Protein AF-A0A173RB11-F1 (afdb_monomer_lite)

Structure (mmCIF, N/CA/C/O backbone):
data_AF-A0A173RB11-F1
#
_entry.id   AF-A0A173RB11-F1
#
loop_
_atom_site.group_PDB
_atom_site.id
_atom_site.type_symbol
_atom_site.label_atom_id
_atom_site.label_alt_id
_atom_site.label_comp_id
_atom_site.label_asym_id
_atom_site.label_entity_id
_atom_site.label_seq_id
_atom_site.pdbx_PDB_ins_code
_atom_site.Cartn_x
_atom_site.Cartn_y
_atom_site.Cartn_z
_atom_site.occupancy
_atom_site.B_iso_or_equiv
_atom_site.auth_seq_id
_atom_site.auth_comp_id
_atom_site.auth_asym_id
_atom_site.auth_atom_id
_atom_site.pdbx_PDB_model_num
ATOM 1 N N . MET A 1 1 ? 5.160 8.959 -15.255 1.00 87.69 1 MET A N 1
ATOM 2 C CA . MET A 1 1 ? 5.931 7.897 -14.573 1.00 87.69 1 MET A CA 1
ATOM 3 C C . MET A 1 1 ? 6.560 8.357 -13.266 1.00 87.69 1 MET A C 1
ATOM 5 O O . MET A 1 1 ? 6.172 7.848 -12.226 1.00 87.69 1 MET A O 1
ATOM 9 N N . LYS A 1 2 ? 7.536 9.285 -13.282 1.00 89.12 2 LYS A N 1
ATOM 10 C CA . LYS A 1 2 ? 8.230 9.709 -12.049 1.00 89.12 2 LYS A CA 1
ATOM 11 C C . LYS A 1 2 ? 7.246 10.186 -10.974 1.00 89.12 2 LYS A C 1
ATOM 13 O O . LYS A 1 2 ? 7.280 9.682 -9.861 1.00 89.12 2 LYS A O 1
ATOM 18 N N . THR A 1 3 ? 6.339 11.089 -11.345 1.00 92.00 3 THR A N 1
ATOM 19 C CA . THR A 1 3 ? 5.311 11.633 -10.448 1.00 92.00 3 THR A CA 1
ATOM 20 C C . THR A 1 3 ? 4.448 10.540 -9.825 1.00 92.00 3 THR A C 1
ATOM 22 O O . THR A 1 3 ? 4.333 10.487 -8.610 1.00 92.00 3 THR A O 1
ATOM 25 N N . SER A 1 4 ? 3.910 9.625 -10.631 1.00 94.12 4 SER A N 1
ATOM 26 C CA . SER A 1 4 ? 3.035 8.543 -10.162 1.00 94.12 4 SER A CA 1
ATOM 27 C C . SER A 1 4 ? 3.777 7.572 -9.236 1.00 94.12 4 SER A C 1
ATOM 29 O O . SER A 1 4 ? 3.239 7.134 -8.224 1.00 94.12 4 SER A O 1
ATOM 31 N N . ALA A 1 5 ? 5.058 7.306 -9.510 1.00 95.75 5 ALA A N 1
ATOM 32 C CA . ALA A 1 5 ? 5.912 6.529 -8.618 1.00 95.75 5 ALA A CA 1
ATOM 33 C C . ALA A 1 5 ? 6.222 7.260 -7.296 1.00 95.75 5 ALA A C 1
ATOM 35 O O . ALA A 1 5 ? 6.229 6.634 -6.238 1.00 95.75 5 ALA A O 1
ATOM 36 N N . ASP A 1 6 ? 6.437 8.576 -7.325 1.00 96.88 6 ASP A N 1
ATOM 37 C CA . ASP A 1 6 ? 6.616 9.376 -6.108 1.00 96.88 6 ASP A CA 1
ATOM 38 C C . ASP A 1 6 ? 5.324 9.425 -5.268 1.00 96.88 6 ASP A C 1
ATOM 40 O O . ASP A 1 6 ? 5.390 9.317 -4.040 1.00 96.88 6 ASP A O 1
ATOM 44 N N . SER A 1 7 ? 4.153 9.518 -5.911 1.00 98.38 7 SER A N 1
ATOM 45 C CA . SER A 1 7 ? 2.847 9.440 -5.241 1.00 98.38 7 SER A CA 1
ATOM 46 C C . SER A 1 7 ? 2.644 8.086 -4.570 1.00 98.38 7 SER A C 1
ATOM 48 O O . SER A 1 7 ? 2.398 8.044 -3.366 1.00 98.38 7 SER A O 1
ATOM 50 N N . LEU A 1 8 ? 2.885 6.985 -5.292 1.00 98.44 8 LEU A N 1
ATOM 51 C CA . LEU A 1 8 ? 2.797 5.635 -4.730 1.00 98.44 8 LEU A CA 1
ATOM 52 C C . LEU A 1 8 ? 3.726 5.447 -3.532 1.00 98.44 8 LEU A C 1
ATOM 54 O O . LEU A 1 8 ? 3.344 4.842 -2.532 1.00 98.44 8 LEU A O 1
ATOM 58 N N . LYS A 1 9 ? 4.955 5.967 -3.605 1.00 98.19 9 LYS A N 1
ATOM 59 C CA . LYS A 1 9 ? 5.871 5.939 -2.463 1.00 98.19 9 LYS A CA 1
ATOM 60 C C . LYS A 1 9 ? 5.248 6.651 -1.259 1.00 98.19 9 LYS A C 1
ATOM 62 O O . LYS A 1 9 ? 5.267 6.118 -0.154 1.00 98.19 9 LYS A O 1
ATOM 67 N N . LYS A 1 10 ? 4.686 7.842 -1.469 1.00 98.31 10 LYS A N 1
ATOM 68 C CA . LYS A 1 10 ? 4.087 8.656 -0.408 1.00 98.31 10 LYS A CA 1
ATOM 69 C C . LYS A 1 10 ? 2.870 7.982 0.229 1.00 98.31 10 LYS A C 1
ATOM 71 O O . LYS A 1 10 ? 2.771 7.980 1.453 1.00 98.31 10 LYS A O 1
ATOM 76 N N . SER A 1 11 ? 1.960 7.415 -0.560 1.00 98.50 11 SER A N 1
ATOM 77 C CA . SER A 1 11 ? 0.790 6.704 -0.028 1.00 98.50 11 SER A CA 1
ATOM 78 C C . SER A 1 11 ? 1.176 5.397 0.667 1.00 98.50 11 SER A C 1
ATOM 80 O O . SER A 1 11 ? 0.639 5.094 1.732 1.00 98.50 11 SER A O 1
ATOM 82 N N . ALA A 1 12 ? 2.174 4.676 0.149 1.00 98.06 12 ALA A N 1
ATOM 83 C CA . ALA A 1 12 ? 2.746 3.507 0.812 1.00 98.06 12 ALA A CA 1
ATOM 84 C C . ALA A 1 12 ? 3.389 3.853 2.168 1.00 98.06 12 ALA A C 1
ATOM 86 O O . ALA A 1 12 ? 3.161 3.159 3.159 1.00 98.06 12 ALA A O 1
ATOM 87 N N . ASP A 1 13 ? 4.158 4.941 2.235 1.00 97.62 13 ASP A N 1
ATOM 88 C CA . ASP A 1 13 ? 4.781 5.403 3.480 1.00 97.62 13 ASP A CA 1
ATOM 89 C C . ASP A 1 13 ? 3.734 5.878 4.497 1.00 97.62 13 ASP A C 1
ATOM 91 O O . ASP A 1 13 ? 3.870 5.593 5.684 1.00 97.62 13 ASP A O 1
ATOM 95 N N . ALA A 1 14 ? 2.659 6.533 4.043 1.00 97.75 14 ALA A N 1
ATOM 96 C CA . ALA A 1 14 ? 1.558 6.957 4.908 1.00 97.75 14 ALA A CA 1
ATOM 97 C C . ALA A 1 14 ? 0.827 5.772 5.563 1.00 97.75 14 ALA A C 1
ATOM 99 O O . ALA A 1 14 ? 0.377 5.883 6.700 1.00 97.75 14 ALA A O 1
ATOM 100 N N . LEU A 1 15 ? 0.730 4.634 4.869 1.00 97.62 15 LEU A N 1
ATOM 101 C CA . LEU A 1 15 ? 0.178 3.395 5.426 1.00 97.62 15 LEU A CA 1
ATOM 102 C C . LEU A 1 15 ? 1.125 2.721 6.428 1.00 97.62 15 LEU A C 1
ATOM 104 O O . LEU A 1 15 ? 0.665 2.066 7.359 1.00 97.62 15 LEU A O 1
ATOM 108 N N . ASN A 1 16 ? 2.435 2.906 6.270 1.00 96.75 16 ASN A N 1
ATOM 109 C CA . ASN A 1 16 ? 3.445 2.392 7.196 1.00 96.75 16 ASN A CA 1
ATOM 110 C C . ASN A 1 16 ? 3.659 3.291 8.429 1.00 96.75 16 ASN A C 1
ATOM 112 O O . ASN A 1 16 ? 4.335 2.888 9.375 1.00 96.75 16 ASN A O 1
ATOM 116 N N . ASP A 1 17 ? 3.082 4.492 8.442 1.00 95.88 17 ASP A N 1
ATOM 117 C CA . ASP A 1 17 ? 3.163 5.423 9.564 1.00 95.88 17 ASP A CA 1
ATOM 118 C C . ASP A 1 17 ? 2.350 4.911 10.766 1.00 95.88 17 ASP A C 1
ATOM 120 O O . ASP A 1 17 ? 1.142 4.679 10.674 1.00 95.88 17 ASP A O 1
ATOM 124 N N . SER A 1 18 ? 3.002 4.754 11.923 1.00 91.38 18 SER A N 1
ATOM 125 C CA . SER A 1 18 ? 2.366 4.255 13.147 1.00 91.38 18 SER A CA 1
ATOM 126 C C . SER A 1 18 ? 1.215 5.136 13.633 1.00 91.38 18 SER A C 1
ATOM 128 O O . SER A 1 18 ? 0.253 4.604 14.184 1.00 91.38 18 SER A O 1
ATOM 130 N N . SER A 1 19 ? 1.272 6.450 13.383 1.00 92.50 19 SER A N 1
ATOM 131 C CA . SER A 1 19 ? 0.247 7.418 13.798 1.00 92.50 19 SER A CA 1
ATOM 132 C C . SER A 1 19 ? -1.097 7.211 13.096 1.00 92.50 19 SER A C 1
ATOM 134 O O . SER A 1 19 ? -2.140 7.648 13.588 1.00 92.50 19 SER A O 1
ATOM 136 N N . LEU A 1 20 ? -1.111 6.533 11.941 1.00 94.81 20 LEU A N 1
ATOM 137 C CA . LEU A 1 20 ? -2.352 6.128 11.282 1.00 94.81 20 LEU A CA 1
ATOM 138 C C . LEU A 1 20 ? -3.107 5.074 12.105 1.00 94.81 20 LEU A C 1
ATOM 140 O O . LEU A 1 20 ? -4.332 5.000 12.034 1.00 94.81 20 LEU A O 1
ATOM 144 N N . TRP A 1 21 ? -2.383 4.288 12.901 1.00 94.38 21 TRP A N 1
ATOM 145 C CA . TRP A 1 21 ? -2.890 3.098 13.577 1.00 94.38 21 TRP A CA 1
ATOM 146 C C . TRP A 1 21 ? -3.033 3.246 15.092 1.00 94.38 21 TRP A C 1
ATOM 148 O O . TRP A 1 21 ? -3.127 2.240 15.812 1.00 94.38 21 TRP A O 1
ATOM 158 N N . GLU A 1 22 ? -3.012 4.482 15.577 1.00 91.75 22 G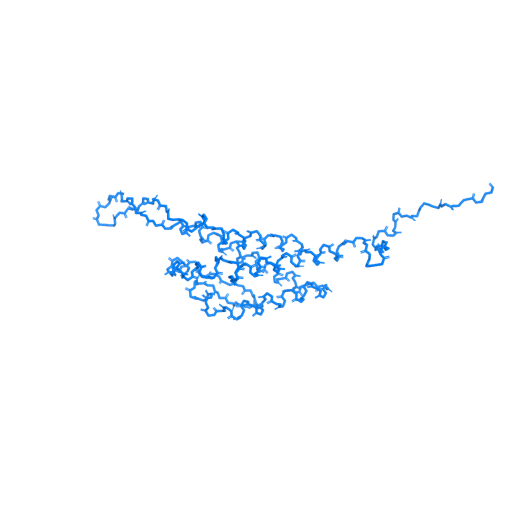LU A N 1
ATOM 159 C CA . GLU A 1 22 ? -3.290 4.827 16.964 1.00 91.75 22 GLU A CA 1
ATOM 160 C C . GLU A 1 22 ? -4.800 4.898 17.192 1.00 91.75 22 GLU A C 1
ATOM 162 O O . GLU A 1 22 ? -5.556 5.430 16.372 1.00 91.75 22 GLU A O 1
ATOM 167 N N . LYS A 1 23 ? -5.249 4.344 18.321 1.00 89.94 23 LYS A N 1
ATOM 168 C CA . LYS A 1 23 ? -6.645 4.474 18.736 1.00 89.94 23 LYS A CA 1
ATOM 169 C C . LYS A 1 23 ? -6.927 5.923 19.107 1.00 89.94 23 LYS A C 1
ATOM 171 O O . LYS A 1 23 ? -6.097 6.594 19.718 1.00 89.94 23 LYS A O 1
ATOM 176 N N . LYS A 1 24 ? -8.128 6.384 18.785 1.00 85.81 24 LYS A N 1
ATOM 177 C CA . LYS A 1 24 ? -8.632 7.697 19.174 1.00 85.81 24 LYS A CA 1
ATOM 178 C C . LYS A 1 24 ? -9.894 7.533 19.999 1.00 85.81 24 LYS A C 1
ATOM 180 O O . LYS A 1 24 ? -10.645 6.575 19.836 1.00 85.81 24 LYS A O 1
ATOM 185 N N . LYS A 1 25 ? -10.149 8.510 20.867 1.00 81.19 25 LYS A N 1
ATOM 186 C CA . LYS A 1 25 ? -11.449 8.646 21.523 1.00 81.19 25 LYS A CA 1
ATOM 187 C C . LYS A 1 25 ? -12.449 9.132 20.483 1.00 81.19 25 LYS A C 1
ATOM 189 O O . LYS A 1 25 ? -12.376 10.282 20.053 1.00 81.19 25 LYS A O 1
ATOM 194 N N . ILE A 1 26 ? -13.354 8.253 20.071 1.00 78.44 26 ILE A N 1
ATOM 195 C CA . ILE A 1 26 ? -14.413 8.557 19.115 1.00 78.44 26 ILE A CA 1
ATOM 196 C C . ILE A 1 26 ? -15.737 8.568 19.859 1.00 78.44 26 ILE A C 1
ATOM 198 O O . ILE A 1 26 ? -16.041 7.658 20.629 1.00 78.44 26 ILE A O 1
ATOM 202 N N . LYS A 1 27 ? -16.536 9.605 19.630 1.00 73.06 27 LYS A N 1
ATOM 203 C CA . LYS A 1 27 ? -17.909 9.640 20.119 1.00 73.06 27 LYS A CA 1
ATOM 204 C C . LYS A 1 27 ? -18.751 8.753 19.211 1.00 73.06 27 LYS A C 1
ATOM 206 O O . LYS A 1 27 ? -18.929 9.077 18.039 1.00 73.06 27 LYS A O 1
ATOM 211 N N . LYS A 1 28 ? -19.239 7.633 19.737 1.00 69.00 28 LYS A N 1
ATOM 212 C CA . LYS A 1 28 ? -20.264 6.821 19.079 1.00 69.00 28 LYS A CA 1
ATOM 213 C C . LYS A 1 28 ? -21.580 7.038 19.804 1.00 69.00 28 LYS A C 1
ATOM 215 O O . LYS A 1 28 ? -21.616 7.115 21.029 1.00 69.00 28 LYS A O 1
ATOM 220 N N . LYS A 1 29 ? -22.654 7.160 19.034 1.00 64.12 29 LYS A N 1
ATOM 221 C CA . LYS A 1 29 ? -24.002 7.214 19.584 1.00 64.12 29 LYS A CA 1
ATOM 222 C C . LYS A 1 29 ? -24.448 5.783 19.856 1.00 64.12 29 LYS A C 1
ATOM 224 O O . LYS A 1 29 ? -24.438 4.969 18.936 1.00 64.12 29 LYS A O 1
ATOM 229 N N . ASP A 1 30 ? -24.783 5.477 21.102 1.00 58.81 30 ASP A N 1
ATOM 230 C CA . ASP A 1 30 ? -25.356 4.181 21.456 1.00 58.81 30 ASP A CA 1
ATOM 231 C C . ASP A 1 30 ? -26.739 4.041 20.797 1.00 58.81 30 ASP A C 1
ATOM 233 O O . ASP A 1 30 ? -27.607 4.900 20.973 1.00 58.81 30 ASP A O 1
ATOM 237 N N . GLU A 1 31 ? -26.951 2.979 20.016 1.00 60.44 31 GLU A N 1
ATOM 238 C CA . GLU A 1 31 ? -28.215 2.741 19.304 1.00 60.44 31 GLU A CA 1
ATOM 239 C C . GLU A 1 31 ? -29.392 2.422 20.245 1.00 60.44 31 GLU A C 1
ATOM 241 O O . GLU A 1 31 ? -30.546 2.535 19.833 1.00 60.44 31 GLU A O 1
ATOM 246 N N . LYS A 1 32 ? -29.133 2.051 21.508 1.00 62.41 32 LYS A N 1
ATOM 247 C CA . LYS A 1 32 ? -30.166 1.707 22.497 1.00 62.41 32 LYS A CA 1
ATOM 248 C C . LYS A 1 32 ? -30.515 2.854 23.437 1.00 62.41 32 LYS A C 1
ATOM 250 O O . LYS A 1 32 ? -31.673 2.961 23.828 1.00 62.41 32 LYS A O 1
ATOM 255 N N . THR A 1 33 ? -29.549 3.689 23.818 1.00 63.62 33 THR A N 1
ATOM 256 C CA . THR A 1 33 ? -29.774 4.777 24.793 1.00 63.62 33 THR A CA 1
ATOM 257 C C . THR A 1 33 ? -29.723 6.171 24.174 1.00 63.62 33 THR A C 1
ATOM 259 O O . THR A 1 33 ? -30.206 7.126 24.777 1.00 63.62 33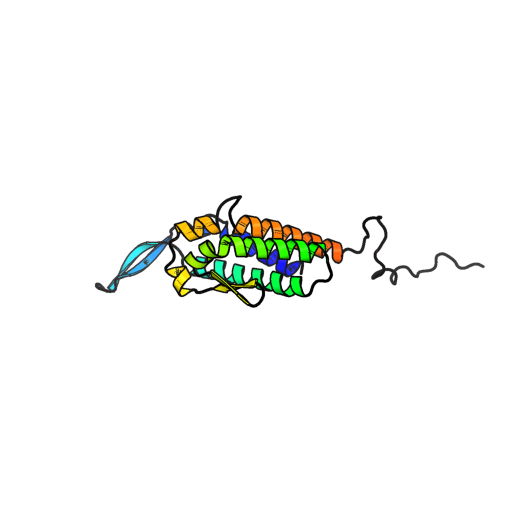 THR A O 1
ATOM 262 N N . GLY A 1 34 ? -29.177 6.313 22.962 1.00 60.75 34 GLY A N 1
ATOM 263 C CA . GLY A 1 34 ? -28.998 7.606 22.303 1.00 60.75 34 GLY A CA 1
ATOM 264 C C . GLY A 1 34 ? -27.902 8.482 22.920 1.00 60.75 34 GLY A C 1
ATOM 265 O O . GLY A 1 34 ? -27.704 9.599 22.436 1.00 60.75 34 GLY A O 1
ATOM 266 N N . GLU A 1 35 ? -27.189 7.993 23.941 1.00 65.56 35 GLU A N 1
ATOM 267 C CA . GLU A 1 35 ? -26.085 8.694 24.598 1.00 65.56 35 GLU A CA 1
ATOM 268 C C . GLU A 1 35 ? -24.793 8.626 23.769 1.00 65.56 35 GLU A C 1
ATOM 270 O O . GLU A 1 35 ? -24.496 7.633 23.100 1.00 65.56 35 GLU A O 1
ATOM 275 N N . GLU A 1 36 ? -24.009 9.707 23.808 1.00 61.91 36 GLU A N 1
ATOM 276 C CA . GLU A 1 36 ? -22.670 9.740 23.219 1.00 61.91 36 GLU A CA 1
ATOM 277 C C . GLU A 1 36 ? -21.683 9.029 24.149 1.00 61.91 36 GLU A C 1
ATOM 279 O O . GLU A 1 36 ? -21.212 9.602 25.133 1.00 61.91 36 GLU A O 1
ATOM 284 N N . ILE A 1 37 ? -21.321 7.792 23.819 1.00 68.75 37 ILE A N 1
ATOM 285 C CA . ILE A 1 37 ? -20.246 7.075 24.504 1.00 68.75 37 ILE A CA 1
ATOM 286 C C . ILE A 1 37 ? -18.924 7.377 23.801 1.00 68.75 37 ILE A C 1
ATOM 288 O O . ILE A 1 37 ? -18.784 7.218 22.585 1.00 68.75 37 ILE A O 1
ATOM 292 N N . ALA A 1 38 ? -17.924 7.804 24.570 1.00 66.31 38 ALA A N 1
ATOM 293 C CA . ALA A 1 38 ? -16.556 7.900 24.082 1.00 66.31 38 ALA A CA 1
ATOM 294 C C . ALA A 1 38 ? -15.935 6.495 24.066 1.00 66.31 38 ALA A C 1
ATOM 296 O O . ALA A 1 38 ? -15.586 5.956 25.114 1.00 66.31 38 ALA A O 1
ATOM 297 N N . VAL A 1 39 ? -15.799 5.908 22.878 1.00 78.56 39 VAL A N 1
ATOM 298 C CA . VAL A 1 39 ? -15.166 4.600 22.671 1.00 78.56 39 VAL A CA 1
ATOM 299 C C . VAL A 1 39 ? -13.768 4.813 22.099 1.00 78.56 39 VAL A C 1
ATOM 301 O O . VAL A 1 39 ? -13.573 5.635 21.204 1.00 78.56 39 VAL A O 1
ATOM 304 N N . GLU A 1 40 ? -12.780 4.082 22.614 1.00 81.62 40 GLU A N 1
ATOM 305 C CA . GLU A 1 40 ? -11.450 4.030 22.003 1.00 81.62 40 GLU A CA 1
ATOM 306 C C . GLU A 1 40 ? -11.458 3.074 20.812 1.00 81.62 40 GLU A C 1
ATOM 308 O O . GLU A 1 40 ? -11.485 1.852 20.975 1.00 81.62 40 GLU A O 1
ATOM 313 N N . ASP A 1 41 ? -11.419 3.631 19.608 1.00 87.25 41 ASP A N 1
ATOM 314 C CA . ASP A 1 41 ? -11.455 2.871 18.360 1.00 87.25 41 ASP A CA 1
ATOM 315 C C . ASP A 1 41 ? -10.543 3.536 17.311 1.00 87.25 41 ASP A C 1
ATOM 317 O O . ASP A 1 41 ? -9.924 4.575 17.562 1.00 87.25 41 ASP A O 1
ATOM 321 N N . TYR A 1 42 ? -10.390 2.911 16.151 1.00 90.56 42 TYR A N 1
ATOM 322 C CA . TYR A 1 42 ? -9.557 3.399 15.061 1.00 90.56 42 TYR A CA 1
ATOM 323 C C . TYR A 1 42 ? -10.300 4.403 14.180 1.00 90.56 42 TYR A C 1
ATOM 325 O O . TYR A 1 42 ? -11.514 4.335 13.988 1.00 90.56 42 TYR A O 1
ATOM 333 N N . ASP A 1 43 ? -9.539 5.327 13.598 1.00 92.44 43 ASP A N 1
ATOM 334 C CA . ASP A 1 43 ? -10.033 6.286 12.611 1.00 92.44 43 ASP A CA 1
ATOM 335 C C . ASP A 1 43 ? -10.202 5.590 11.250 1.00 92.44 43 ASP A C 1
ATOM 337 O O . ASP A 1 43 ? -9.381 5.727 10.340 1.00 92.44 43 ASP A O 1
ATOM 341 N N . TRP A 1 44 ? -11.247 4.765 11.144 1.00 93.12 44 TRP A N 1
ATOM 342 C CA . TRP A 1 44 ? -11.521 3.946 9.964 1.00 93.12 44 TRP A CA 1
ATOM 343 C C . TRP A 1 44 ? -11.706 4.772 8.696 1.00 93.12 44 TRP A C 1
ATOM 345 O O . TRP A 1 44 ? -11.357 4.296 7.618 1.00 93.12 44 TRP A O 1
ATOM 355 N N . ASP A 1 45 ? -12.191 6.008 8.793 1.00 92.94 45 ASP A N 1
ATOM 356 C CA . ASP A 1 45 ? -12.315 6.892 7.634 1.00 92.94 45 ASP A CA 1
ATOM 357 C C . ASP A 1 45 ? -10.942 7.372 7.151 1.00 92.94 45 ASP A C 1
ATOM 359 O O . ASP A 1 45 ? -10.659 7.319 5.950 1.00 92.94 45 ASP A O 1
ATOM 363 N N . LYS A 1 46 ? -10.037 7.751 8.067 1.00 95.12 46 LYS A N 1
ATOM 364 C CA . LYS A 1 46 ? -8.648 8.078 7.710 1.00 95.12 46 LYS A CA 1
ATOM 365 C C . LYS A 1 46 ? -7.909 6.863 7.143 1.00 95.12 46 LYS A C 1
ATOM 367 O O . LYS A 1 46 ? -7.196 7.013 6.150 1.00 95.12 46 LYS A O 1
ATOM 372 N N . ILE A 1 47 ? -8.098 5.677 7.726 1.00 96.62 47 ILE A N 1
ATOM 373 C CA . ILE A 1 47 ? -7.510 4.420 7.233 1.00 96.62 47 ILE A CA 1
ATOM 374 C C . ILE A 1 47 ? -8.037 4.100 5.832 1.00 96.62 47 ILE A C 1
ATOM 376 O O . ILE A 1 47 ? -7.242 3.900 4.918 1.00 96.62 47 ILE A O 1
ATOM 380 N N . THR A 1 48 ? -9.358 4.119 5.635 1.00 97.38 48 THR A N 1
ATOM 381 C CA . THR A 1 48 ? -9.991 3.834 4.336 1.00 97.38 48 THR A CA 1
ATOM 382 C C . THR A 1 48 ? -9.480 4.788 3.266 1.00 97.38 48 THR A C 1
ATOM 384 O O . THR A 1 48 ? -9.095 4.356 2.183 1.00 97.38 48 THR A O 1
ATOM 387 N N . LYS A 1 49 ? -9.382 6.084 3.586 1.00 98.06 49 LYS A N 1
ATOM 388 C CA . LYS A 1 49 ? -8.832 7.087 2.672 1.00 98.06 49 LYS A CA 1
ATOM 389 C C . LYS A 1 49 ? -7.370 6.811 2.315 1.00 98.06 49 LYS A C 1
ATOM 391 O O . LYS A 1 49 ? -7.015 6.909 1.146 1.00 98.06 49 LYS A O 1
ATOM 396 N N . ALA A 1 50 ? -6.534 6.451 3.290 1.00 98.38 50 ALA A N 1
ATOM 397 C CA . ALA A 1 50 ? -5.130 6.125 3.043 1.00 98.38 50 ALA A CA 1
ATOM 398 C C . ALA A 1 50 ? -4.976 4.879 2.153 1.00 98.38 50 ALA A C 1
ATOM 400 O O . ALA A 1 50 ? -4.189 4.893 1.206 1.00 98.38 50 ALA A O 1
ATOM 401 N N . VAL A 1 51 ? -5.766 3.831 2.412 1.00 98.50 51 VAL A N 1
ATOM 402 C CA . VAL A 1 51 ? -5.776 2.601 1.603 1.00 98.50 51 VAL A CA 1
ATOM 403 C C . VAL A 1 51 ? -6.255 2.888 0.182 1.00 98.50 51 VAL A C 1
ATOM 405 O O . VAL A 1 51 ? -5.639 2.426 -0.776 1.00 98.50 51 VAL A O 1
ATOM 408 N N . LYS A 1 52 ? -7.305 3.698 0.029 1.00 98.50 52 LYS A N 1
ATOM 409 C CA . LYS A 1 52 ? -7.825 4.113 -1.275 1.00 98.50 52 LYS A CA 1
ATOM 410 C C . LYS A 1 52 ? -6.788 4.873 -2.096 1.00 98.50 52 LYS A C 1
ATOM 412 O O . LYS A 1 52 ? -6.540 4.494 -3.235 1.00 98.50 52 LYS A O 1
ATOM 417 N N . SER A 1 53 ? -6.127 5.872 -1.505 1.00 98.56 53 SER A N 1
ATOM 418 C CA . SER A 1 53 ? -5.056 6.610 -2.188 1.00 98.56 53 SER A CA 1
ATOM 419 C C . SER A 1 53 ? -3.908 5.694 -2.612 1.00 98.56 53 SER A C 1
ATOM 421 O O . SER A 1 53 ? -3.414 5.811 -3.726 1.00 98.56 53 SER A O 1
ATOM 423 N N . PHE A 1 54 ? -3.519 4.731 -1.771 1.00 98.69 54 PHE A N 1
ATOM 424 C CA . PHE A 1 54 ? -2.516 3.734 -2.148 1.00 98.69 54 PHE A CA 1
ATOM 425 C C . PHE A 1 54 ? -2.953 2.867 -3.337 1.00 98.69 54 PHE A C 1
ATOM 427 O O . PHE A 1 54 ? -2.156 2.628 -4.242 1.00 98.69 54 PHE A O 1
ATOM 434 N N . VAL A 1 55 ? -4.206 2.402 -3.354 1.00 98.69 55 VAL A N 1
ATOM 435 C CA . VAL A 1 55 ? -4.765 1.605 -4.460 1.00 98.69 55 VAL A CA 1
ATOM 436 C C . VAL A 1 55 ? -4.790 2.407 -5.764 1.00 98.69 55 VAL A C 1
ATOM 438 O O . VAL A 1 55 ? -4.379 1.893 -6.805 1.00 98.69 55 VAL A O 1
ATOM 441 N N . GLU A 1 56 ? -5.225 3.666 -5.712 1.00 98.62 56 GLU A N 1
ATOM 442 C CA . GLU A 1 56 ? -5.242 4.582 -6.860 1.00 98.62 56 GLU A CA 1
ATOM 443 C C . GLU A 1 56 ? -3.823 4.820 -7.404 1.00 98.62 56 GLU A C 1
ATOM 445 O O . GLU A 1 56 ? -3.564 4.546 -8.579 1.00 98.62 56 GLU A O 1
ATOM 450 N N . ASP A 1 57 ? -2.877 5.203 -6.542 1.00 98.69 57 ASP A N 1
ATOM 451 C CA . ASP A 1 57 ? -1.486 5.455 -6.935 1.00 98.69 57 ASP A CA 1
ATOM 452 C C . ASP A 1 57 ? -0.794 4.191 -7.478 1.00 98.69 57 ASP A C 1
ATOM 454 O O . ASP A 1 57 ? -0.009 4.249 -8.431 1.00 98.69 57 ASP A O 1
ATOM 458 N N . TYR A 1 58 ? -1.082 3.022 -6.894 1.00 98.56 58 TYR A N 1
ATOM 459 C CA . TYR A 1 58 ? -0.564 1.740 -7.375 1.00 98.56 58 TYR A CA 1
ATOM 460 C C . TYR A 1 58 ? -1.049 1.472 -8.800 1.00 98.56 58 TYR A C 1
ATOM 462 O O . TYR A 1 58 ? -0.261 1.105 -9.677 1.00 98.56 58 TYR A O 1
ATOM 470 N N . ASN A 1 59 ? -2.342 1.687 -9.042 1.00 98.38 59 ASN A N 1
ATOM 471 C CA . ASN A 1 59 ? -2.966 1.469 -10.340 1.00 98.38 59 ASN A CA 1
ATOM 472 C C . ASN A 1 59 ? -2.440 2.422 -11.412 1.00 98.38 59 ASN A C 1
ATOM 474 O O . ASN A 1 59 ? -2.279 2.002 -12.563 1.00 98.38 59 ASN A O 1
ATOM 478 N N . ASP A 1 60 ? -2.129 3.665 -11.049 1.00 98.00 60 ASP A N 1
ATOM 479 C CA . ASP A 1 60 ? -1.482 4.615 -11.950 1.00 98.00 60 ASP A CA 1
ATOM 480 C C . ASP A 1 60 ? -0.072 4.176 -12.336 1.00 98.00 60 ASP A C 1
ATOM 482 O O . ASP A 1 60 ? 0.272 4.192 -13.520 1.00 98.00 60 ASP A O 1
ATOM 486 N N . VAL A 1 61 ? 0.724 3.694 -11.377 1.00 96.56 61 VAL A N 1
ATOM 487 C CA . VAL A 1 61 ? 2.050 3.133 -11.674 1.00 96.56 61 VAL A CA 1
ATOM 488 C C . VAL A 1 61 ? 1.945 1.914 -12.589 1.00 96.56 61 VAL A C 1
ATOM 490 O O . VAL A 1 61 ? 2.701 1.824 -13.554 1.00 96.56 61 VAL A O 1
ATOM 493 N N . VAL A 1 62 ? 1.010 0.990 -12.338 1.00 96.06 62 VAL A N 1
ATOM 494 C CA . VAL A 1 62 ? 0.807 -0.194 -13.195 1.00 96.06 62 VAL A CA 1
ATOM 495 C C . VAL A 1 62 ? 0.403 0.207 -14.614 1.00 96.06 62 VAL A C 1
ATOM 497 O O . VAL A 1 62 ? 0.972 -0.313 -15.575 1.00 96.06 62 VAL A O 1
ATOM 500 N N . ARG A 1 63 ? -0.534 1.153 -14.757 1.00 95.50 63 ARG A N 1
ATOM 501 C CA . ARG A 1 63 ? -0.979 1.669 -16.059 1.00 95.50 63 ARG A CA 1
ATOM 502 C C . ARG A 1 63 ? 0.182 2.290 -16.831 1.00 95.50 63 ARG A C 1
ATOM 504 O O . ARG A 1 63 ? 0.490 1.845 -17.931 1.00 95.50 63 ARG A O 1
ATOM 511 N N . GLU A 1 64 ? 0.851 3.278 -16.245 1.00 93.69 64 GLU A N 1
ATOM 512 C CA . GLU A 1 64 ? 1.922 4.004 -16.930 1.00 93.69 64 GLU A CA 1
ATOM 513 C C . GLU A 1 64 ? 3.144 3.120 -17.195 1.00 93.69 64 GLU A C 1
ATOM 515 O O . GLU A 1 64 ? 3.871 3.336 -18.163 1.00 93.69 64 GLU A O 1
ATOM 520 N N . ALA A 1 65 ? 3.413 2.131 -16.336 1.00 91.12 65 ALA A N 1
ATOM 521 C CA . ALA A 1 65 ? 4.491 1.181 -16.576 1.00 91.12 65 ALA A CA 1
ATOM 522 C C . ALA A 1 65 ? 4.175 0.263 -17.747 1.00 91.12 65 ALA A C 1
ATOM 524 O O . ALA A 1 65 ? 5.078 -0.001 -18.533 1.00 91.12 65 ALA A O 1
ATOM 525 N N . GLY A 1 66 ? 2.917 -0.155 -17.909 1.00 88.06 66 GLY A N 1
ATOM 526 C CA . GLY A 1 66 ? 2.470 -0.893 -19.090 1.00 88.06 66 GLY A CA 1
ATOM 527 C C . GLY A 1 66 ? 2.655 -0.123 -20.403 1.00 88.06 66 GLY A C 1
ATOM 528 O O . GLY A 1 66 ? 2.833 -0.742 -21.447 1.00 88.06 66 GLY A O 1
ATOM 529 N N . GLU A 1 67 ? 2.678 1.209 -20.347 1.00 88.62 67 GLU A N 1
ATOM 530 C CA . GLU A 1 67 ? 2.900 2.106 -21.492 1.00 88.62 67 GLU A CA 1
ATOM 531 C C . GLU A 1 67 ? 4.381 2.514 -21.663 1.00 88.62 67 GLU A C 1
ATOM 533 O O . GLU A 1 67 ? 4.741 3.213 -22.612 1.00 88.62 67 GLU A O 1
ATOM 538 N N . SER A 1 68 ? 5.266 2.104 -20.748 1.00 82.25 68 SER A N 1
ATOM 539 C CA . SER A 1 68 ? 6.661 2.550 -20.717 1.00 82.25 68 SER A CA 1
ATOM 540 C C . SER A 1 68 ? 7.574 1.721 -21.619 1.00 82.25 68 SER A C 1
ATOM 542 O O . SER A 1 68 ? 7.618 0.497 -21.538 1.00 82.25 68 SER A O 1
ATOM 544 N N . ASN A 1 69 ? 8.430 2.400 -22.388 1.00 81.06 69 ASN A N 1
ATOM 545 C CA . ASN A 1 69 ? 9.500 1.767 -23.172 1.00 81.06 69 ASN A CA 1
ATOM 546 C C . ASN A 1 69 ? 10.807 1.567 -22.376 1.00 81.06 69 ASN A C 1
ATOM 548 O O . ASN A 1 69 ? 11.801 1.054 -22.898 1.00 81.06 69 ASN A O 1
ATOM 552 N N . THR A 1 70 ? 10.854 1.980 -21.105 1.00 84.88 70 THR A N 1
ATOM 553 C CA . THR A 1 70 ? 12.060 1.873 -20.276 1.00 84.88 70 THR A CA 1
ATOM 554 C C . THR A 1 70 ? 12.129 0.504 -19.596 1.00 84.88 70 THR A C 1
ATOM 556 O O . THR A 1 70 ? 11.389 0.230 -18.652 1.00 84.88 70 THR A O 1
ATOM 559 N N . LYS A 1 71 ? 13.088 -0.343 -20.000 1.00 88.44 71 LYS A N 1
ATOM 560 C CA . LYS A 1 71 ? 13.282 -1.700 -19.439 1.00 88.44 71 LYS A CA 1
ATOM 561 C C . LYS A 1 71 ? 13.380 -1.731 -17.908 1.00 88.44 71 LYS A C 1
ATOM 563 O O . LYS A 1 71 ? 12.825 -2.625 -17.274 1.00 88.44 71 LYS A O 1
ATOM 568 N N . ASP A 1 72 ? 14.058 -0.753 -17.308 1.00 87.00 72 ASP A N 1
ATOM 569 C CA . ASP A 1 72 ? 14.176 -0.655 -15.848 1.00 87.00 72 ASP A CA 1
ATOM 570 C C . ASP A 1 72 ? 12.832 -0.382 -15.163 1.00 87.00 72 ASP A C 1
ATOM 572 O O . ASP A 1 72 ? 12.559 -0.954 -14.107 1.00 87.00 72 ASP A O 1
ATOM 576 N N . VAL A 1 73 ? 11.987 0.462 -15.759 1.00 88.62 73 VAL A N 1
ATOM 577 C CA . VAL A 1 73 ? 10.639 0.750 -15.252 1.00 88.62 73 VAL A CA 1
ATOM 578 C C . VAL A 1 73 ? 9.782 -0.512 -15.334 1.00 88.62 73 VAL A C 1
ATOM 580 O O . VAL A 1 73 ? 9.228 -0.933 -14.319 1.00 88.62 73 VAL A O 1
ATOM 583 N N . LEU A 1 74 ? 9.773 -1.176 -16.495 1.00 90.56 74 LEU A N 1
ATOM 584 C CA . LEU A 1 74 ? 9.039 -2.426 -16.717 1.00 90.56 74 LEU A CA 1
ATOM 585 C C . 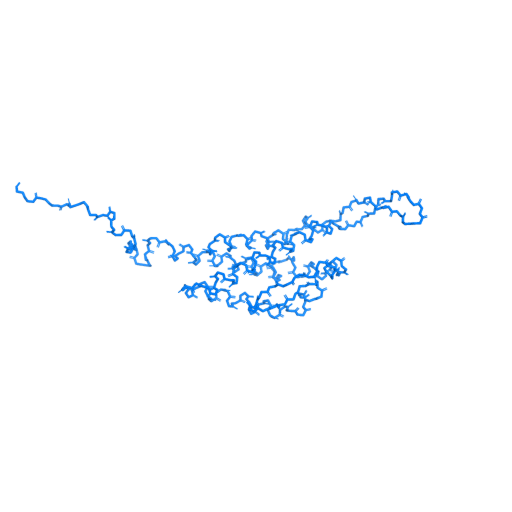LEU A 1 74 ? 9.440 -3.520 -15.722 1.00 90.56 74 LEU A C 1
ATOM 587 O O . LEU A 1 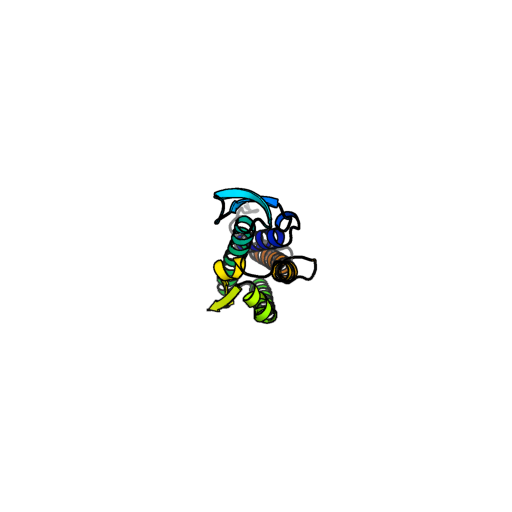74 ? 8.583 -4.166 -15.124 1.00 90.56 74 LEU A O 1
ATOM 591 N N . ARG A 1 75 ? 10.745 -3.704 -15.486 1.00 91.69 75 ARG A N 1
ATOM 592 C CA . ARG A 1 75 ? 11.256 -4.705 -14.539 1.00 91.69 75 ARG A CA 1
ATOM 593 C C . ARG A 1 75 ? 10.806 -4.432 -13.103 1.00 91.69 75 ARG A C 1
ATOM 595 O O . ARG A 1 75 ? 10.441 -5.368 -12.395 1.00 91.69 75 ARG A O 1
ATOM 602 N N . ASN A 1 76 ? 10.830 -3.174 -12.661 1.00 90.81 76 ASN A N 1
ATOM 603 C CA . ASN A 1 76 ? 10.372 -2.830 -11.314 1.00 90.81 76 ASN A CA 1
ATOM 604 C C . ASN A 1 76 ? 8.850 -2.992 -11.167 1.00 90.81 76 ASN A C 1
ATOM 606 O O . ASN A 1 76 ? 8.403 -3.524 -10.152 1.00 90.81 76 ASN A O 1
ATOM 610 N N . ALA A 1 77 ? 8.069 -2.613 -12.181 1.00 91.00 77 ALA A N 1
ATOM 611 C CA . ALA A 1 77 ? 6.619 -2.806 -12.186 1.00 91.00 77 ALA A CA 1
ATOM 612 C C . ALA A 1 77 ? 6.224 -4.295 -12.226 1.00 91.00 77 ALA A C 1
ATOM 614 O O . ALA A 1 77 ? 5.333 -4.728 -11.495 1.00 91.00 77 ALA A O 1
ATOM 615 N N . SER A 1 78 ? 6.938 -5.111 -13.007 1.00 93.69 78 SER A N 1
ATOM 616 C CA . SER A 1 78 ? 6.764 -6.569 -13.028 1.00 93.69 78 SER A CA 1
ATOM 617 C C . SER A 1 78 ? 7.053 -7.192 -11.660 1.00 93.69 78 SER A C 1
ATOM 619 O O . SER A 1 78 ? 6.294 -8.032 -11.182 1.00 93.69 78 SER A O 1
ATOM 621 N N . TRP A 1 79 ? 8.101 -6.733 -10.970 1.00 95.19 79 TRP A N 1
ATOM 622 C CA . TRP A 1 79 ? 8.361 -7.182 -9.604 1.00 95.19 79 TRP A CA 1
ATOM 623 C C . TRP A 1 79 ? 7.250 -6.760 -8.636 1.00 95.19 79 TRP A C 1
ATOM 625 O O . TRP A 1 79 ? 6.839 -7.569 -7.809 1.00 95.19 79 TRP A O 1
ATOM 635 N N . MET A 1 80 ? 6.758 -5.515 -8.725 1.00 95.31 80 MET A N 1
ATOM 636 C CA . MET A 1 80 ? 5.659 -5.028 -7.879 1.00 95.31 80 MET A CA 1
ATOM 637 C C . MET A 1 80 ? 4.407 -5.883 -8.047 1.00 95.31 80 MET A C 1
ATOM 639 O O . MET A 1 80 ? 3.872 -6.366 -7.056 1.00 95.31 80 MET A O 1
ATOM 643 N N . THR A 1 81 ? 3.970 -6.104 -9.286 1.00 95.62 81 THR A N 1
ATOM 644 C CA . THR A 1 81 ? 2.784 -6.922 -9.585 1.00 95.62 81 THR A CA 1
ATOM 645 C C . THR A 1 81 ? 2.962 -8.368 -9.124 1.00 95.62 81 THR A C 1
ATOM 647 O O . THR A 1 81 ? 2.074 -8.902 -8.468 1.00 95.62 81 THR A O 1
ATOM 650 N N . GLY A 1 82 ? 4.140 -8.970 -9.323 1.00 96.56 82 GLY A N 1
ATOM 651 C CA . GLY A 1 82 ? 4.440 -10.306 -8.796 1.00 96.56 82 GLY A CA 1
ATOM 652 C C . GLY A 1 82 ? 4.507 -10.383 -7.262 1.00 96.56 82 GLY A C 1
ATOM 653 O O . GLY A 1 82 ? 4.186 -11.416 -6.679 1.00 96.56 82 GLY A O 1
ATOM 654 N N . MET A 1 83 ? 4.917 -9.312 -6.575 1.00 94.88 83 MET A N 1
ATOM 655 C CA . MET A 1 83 ? 4.866 -9.243 -5.108 1.00 94.88 83 MET A CA 1
ATOM 656 C C . MET A 1 83 ? 3.426 -9.093 -4.607 1.00 94.88 83 MET A C 1
ATOM 658 O O . MET A 1 83 ? 3.062 -9.724 -3.617 1.00 94.88 83 MET A O 1
ATOM 662 N N . THR A 1 84 ? 2.608 -8.291 -5.290 1.00 97.00 84 THR A N 1
ATOM 663 C CA . THR A 1 84 ? 1.175 -8.153 -5.006 1.00 97.00 84 THR A CA 1
ATOM 664 C C . THR A 1 84 ? 0.457 -9.487 -5.170 1.00 97.00 84 THR A C 1
ATOM 666 O O . THR A 1 84 ? -0.249 -9.901 -4.257 1.00 97.00 84 THR A O 1
ATOM 669 N N . ASP A 1 85 ? 0.720 -10.210 -6.259 1.00 97.06 85 ASP A N 1
ATOM 670 C CA . ASP A 1 85 ? 0.161 -11.542 -6.516 1.00 97.06 85 ASP A CA 1
ATOM 671 C C . ASP A 1 85 ? 0.472 -12.539 -5.389 1.00 97.06 85 ASP A C 1
ATOM 673 O O . ASP A 1 85 ? -0.429 -13.167 -4.833 1.00 97.06 85 ASP A O 1
ATOM 677 N N . LYS A 1 86 ? 1.728 -12.582 -4.928 1.00 96.94 86 LYS A N 1
ATOM 678 C CA . LYS A 1 86 ? 2.137 -13.419 -3.784 1.00 96.94 86 LYS A CA 1
ATOM 679 C C . LYS A 1 86 ? 1.438 -13.067 -2.469 1.00 96.94 86 LYS A C 1
ATOM 681 O O . LYS A 1 86 ? 1.364 -13.915 -1.585 1.00 96.94 86 LYS A O 1
ATOM 686 N N . ASN A 1 87 ? 0.959 -11.833 -2.321 1.00 96.56 87 ASN A N 1
ATOM 687 C CA . ASN A 1 87 ? 0.234 -11.369 -1.137 1.00 96.56 87 ASN A CA 1
ATOM 688 C C . ASN A 1 87 ? -1.287 -11.307 -1.359 1.00 96.56 87 ASN A C 1
ATOM 690 O O . ASN A 1 87 ? -1.999 -10.872 -0.457 1.00 96.56 87 ASN A O 1
ATOM 694 N N . SER A 1 88 ? -1.798 -11.769 -2.506 1.00 97.38 88 SER A N 1
ATOM 695 C CA . SER A 1 88 ? -3.219 -11.702 -2.889 1.00 97.38 88 SER A CA 1
ATOM 696 C C . SER A 1 88 ? -4.158 -12.230 -1.804 1.00 97.38 88 SER A C 1
ATOM 698 O O . SER A 1 88 ? -5.095 -11.543 -1.415 1.00 97.38 88 SER A O 1
ATOM 700 N N . ASN A 1 89 ? -3.856 -13.396 -1.230 1.00 96.75 89 ASN A N 1
ATOM 701 C CA . ASN A 1 89 ? -4.655 -13.991 -0.155 1.00 96.75 89 ASN A CA 1
ATOM 702 C C . ASN A 1 89 ? -4.699 -13.130 1.117 1.00 96.75 89 ASN A C 1
ATOM 704 O O . ASN A 1 89 ? -5.699 -13.133 1.828 1.00 96.75 89 ASN A O 1
ATOM 708 N N . MET A 1 90 ? -3.616 -12.419 1.440 1.00 96.62 90 MET A N 1
ATOM 709 C CA . MET A 1 90 ? -3.578 -11.523 2.600 1.00 96.62 90 MET A CA 1
ATOM 710 C C . MET A 1 90 ? -4.311 -10.217 2.297 1.00 96.62 90 MET A C 1
ATOM 712 O O . MET A 1 90 ? -5.092 -9.756 3.121 1.00 96.62 90 MET A O 1
ATOM 716 N N . LEU A 1 91 ? -4.109 -9.664 1.100 1.00 98.06 91 LEU A N 1
ATOM 717 C CA . LEU A 1 91 ? -4.807 -8.475 0.616 1.00 98.06 91 LEU A CA 1
ATOM 718 C C . LEU A 1 91 ? -6.328 -8.696 0.588 1.00 98.06 91 LEU A C 1
ATOM 720 O O . LEU A 1 91 ? -7.077 -7.850 1.069 1.00 98.06 91 LEU A O 1
ATOM 724 N N . ALA A 1 92 ? -6.788 -9.869 0.148 1.00 98.06 92 ALA A N 1
ATOM 725 C CA . ALA A 1 92 ? -8.211 -10.193 0.094 1.00 98.06 92 ALA A CA 1
ATOM 726 C C . ALA A 1 92 ? -8.871 -10.161 1.483 1.00 98.06 92 ALA A C 1
ATOM 728 O O . ALA A 1 92 ? -10.002 -9.700 1.617 1.00 98.06 92 ALA A O 1
ATOM 729 N N . LYS A 1 93 ? -8.149 -10.570 2.539 1.00 97.44 93 LYS A N 1
ATOM 730 C CA . LYS A 1 93 ? -8.644 -10.512 3.930 1.00 97.44 93 LYS A CA 1
ATOM 731 C C . LYS A 1 93 ? -8.895 -9.093 4.430 1.00 97.44 93 LYS A C 1
ATOM 733 O O . LYS A 1 93 ? -9.613 -8.928 5.409 1.00 97.44 93 LYS A O 1
ATOM 738 N N . ILE A 1 94 ? -8.289 -8.094 3.793 1.00 97.69 94 ILE A N 1
ATOM 739 C CA . ILE A 1 94 ? -8.475 -6.679 4.119 1.00 97.69 94 ILE A CA 1
ATOM 740 C C . ILE A 1 94 ? -9.293 -5.943 3.050 1.00 97.69 94 ILE A C 1
ATOM 742 O O . ILE A 1 94 ? -9.245 -4.722 2.978 1.00 97.69 94 ILE A O 1
ATOM 746 N N . GLY A 1 95 ? -10.019 -6.672 2.197 1.00 97.81 95 GLY A N 1
ATOM 747 C CA . GLY A 1 95 ? -10.871 -6.076 1.168 1.00 97.81 95 GLY A CA 1
ATOM 748 C C . GLY A 1 95 ? -10.126 -5.564 -0.066 1.00 97.81 95 GLY A C 1
ATOM 749 O O . GLY A 1 95 ? -10.689 -4.781 -0.819 1.00 97.81 95 GLY A O 1
ATOM 750 N N . ILE A 1 96 ? -8.877 -5.980 -0.302 1.00 98.62 96 ILE A N 1
ATOM 751 C CA . ILE A 1 96 ? -8.119 -5.610 -1.506 1.00 98.62 96 ILE A CA 1
ATOM 752 C C . ILE A 1 96 ? -7.949 -6.831 -2.404 1.00 98.62 96 ILE A C 1
ATOM 754 O O . ILE A 1 96 ? -7.406 -7.849 -1.985 1.00 98.62 96 ILE A O 1
ATOM 758 N N . THR A 1 97 ? -8.350 -6.728 -3.666 1.00 98.44 97 THR A N 1
ATOM 759 C CA . THR A 1 97 ? -8.202 -7.819 -4.642 1.00 98.44 97 THR A CA 1
ATOM 760 C C . THR A 1 97 ? -7.430 -7.368 -5.875 1.00 98.44 97 THR A C 1
ATOM 762 O O . THR A 1 97 ? -7.239 -6.175 -6.104 1.00 98.44 97 THR A O 1
ATOM 765 N N . ILE A 1 98 ? -6.926 -8.333 -6.648 1.00 97.94 98 ILE A N 1
ATOM 766 C CA . ILE A 1 98 ? -6.238 -8.075 -7.914 1.00 97.94 98 ILE A CA 1
ATOM 767 C C . ILE A 1 98 ? -7.252 -8.275 -9.037 1.00 97.94 98 ILE A C 1
ATOM 769 O O . ILE A 1 98 ? -7.667 -9.397 -9.320 1.00 97.94 98 ILE A O 1
ATOM 773 N N . GLY A 1 99 ? -7.644 -7.174 -9.660 1.00 94.81 99 GLY A N 1
ATOM 774 C CA . GLY A 1 99 ? -8.505 -7.130 -10.825 1.00 94.81 99 GLY A CA 1
ATOM 775 C C . GLY A 1 99 ? -7.734 -7.218 -12.143 1.00 94.81 99 GLY A C 1
ATOM 776 O O . GLY A 1 99 ? -6.573 -7.638 -12.239 1.00 94.81 99 GLY A O 1
ATOM 777 N N . LYS A 1 100 ? -8.403 -6.797 -13.217 1.00 92.69 100 LYS A N 1
ATOM 778 C CA . LYS A 1 100 ? -7.871 -6.904 -14.581 1.00 92.69 100 LYS A CA 1
ATOM 779 C C . LYS A 1 100 ? -6.597 -6.072 -14.765 1.00 92.69 100 LYS A C 1
ATOM 781 O O . LYS A 1 100 ? -6.535 -4.898 -14.406 1.00 92.69 100 LYS A O 1
ATOM 786 N N . GLY A 1 101 ? -5.601 -6.667 -15.424 1.00 91.00 101 GLY A N 1
ATOM 787 C CA . GLY A 1 101 ? -4.349 -5.981 -15.756 1.00 91.00 101 GLY A CA 1
ATOM 788 C C . GLY A 1 101 ? -3.466 -5.705 -14.539 1.00 91.00 101 GLY A C 1
ATOM 789 O O . GLY A 1 101 ? -2.739 -4.717 -14.544 1.00 91.00 101 GLY A O 1
ATOM 790 N N . ASN A 1 102 ? -3.542 -6.558 -13.510 1.00 95.69 102 ASN A N 1
ATOM 791 C CA . ASN A 1 102 ? -2.825 -6.424 -12.237 1.00 95.69 102 ASN A CA 1
ATOM 792 C C . ASN A 1 102 ? -3.178 -5.160 -11.445 1.00 95.69 102 ASN A C 1
ATOM 794 O O . ASN A 1 102 ? -2.386 -4.725 -10.613 1.00 95.69 102 ASN A O 1
ATOM 798 N N . LYS A 1 103 ? -4.338 -4.554 -11.707 1.00 97.31 103 LYS A N 1
ATOM 799 C CA . LYS A 1 103 ? -4.829 -3.416 -10.930 1.00 97.31 103 LYS A CA 1
ATOM 800 C C . LYS A 1 103 ? -5.463 -3.900 -9.635 1.00 97.31 103 LYS A C 1
ATOM 802 O O . LYS A 1 103 ? -6.062 -4.966 -9.603 1.00 97.31 103 LYS A O 1
ATOM 807 N N . LEU A 1 104 ? -5.331 -3.116 -8.581 1.00 98.38 104 LEU A N 1
ATOM 808 C CA . LEU A 1 104 ? -5.986 -3.348 -7.308 1.00 98.38 104 LEU A CA 1
ATOM 809 C C . LEU A 1 104 ? -7.419 -2.816 -7.328 1.00 98.38 104 LEU A C 1
ATOM 811 O O . LEU A 1 104 ? -7.685 -1.741 -7.868 1.00 98.38 104 LEU A O 1
ATOM 815 N N . GLU A 1 105 ? -8.314 -3.550 -6.683 1.00 98.50 105 GLU A N 1
ATOM 816 C CA . GLU A 1 105 ? -9.691 -3.153 -6.400 1.00 98.50 105 GLU A CA 1
ATOM 817 C C . GLU A 1 105 ? -9.899 -3.150 -4.882 1.00 98.50 105 GLU A C 1
ATOM 819 O O . GLU A 1 105 ? -9.371 -4.018 -4.183 1.00 98.50 105 GLU A O 1
ATOM 824 N N . LEU A 1 106 ? -10.638 -2.159 -4.376 1.00 98.56 106 LEU A N 1
ATOM 825 C CA . LEU A 1 106 ? -10.900 -1.974 -2.950 1.00 98.56 106 LEU A CA 1
ATOM 826 C C . LEU A 1 106 ? -12.391 -2.137 -2.655 1.00 98.56 106 LEU A C 1
ATOM 828 O O . LEU A 1 106 ? -13.213 -1.364 -3.144 1.00 98.56 106 LEU A O 1
ATOM 832 N N . ASP A 1 107 ? -12.711 -3.086 -1.785 1.00 98.31 107 ASP A N 1
ATOM 833 C CA . ASP A 1 107 ? -13.988 -3.172 -1.091 1.00 98.31 107 ASP A CA 1
ATOM 834 C C . ASP A 1 107 ? -13.873 -2.421 0.246 1.00 98.31 107 ASP A C 1
ATOM 836 O O . ASP A 1 107 ? -13.332 -2.928 1.232 1.00 98.31 107 ASP A O 1
ATOM 840 N N . GLU A 1 108 ? -14.364 -1.177 0.272 1.00 97.31 108 GLU A N 1
ATOM 841 C CA . GLU A 1 108 ? -14.344 -0.328 1.472 1.00 97.31 108 GLU A CA 1
ATOM 842 C C . GLU A 1 108 ? -15.160 -0.939 2.633 1.00 97.31 108 GLU A C 1
ATOM 844 O O . GLU A 1 108 ? -14.843 -0.703 3.801 1.00 97.31 108 GLU A O 1
ATOM 849 N N . GLY A 1 109 ? -16.186 -1.746 2.336 1.00 96.44 109 GLY A N 1
ATOM 850 C CA . GLY A 1 109 ? -16.997 -2.434 3.339 1.00 96.44 109 GLY A CA 1
ATOM 851 C C . GLY A 1 109 ? -16.224 -3.572 4.000 1.00 96.44 109 GLY A C 1
ATOM 852 O O . GLY A 1 109 ? -16.135 -3.623 5.228 1.00 96.44 109 GLY A O 1
ATOM 853 N N . ALA A 1 110 ? -15.604 -4.434 3.193 1.00 97.25 110 ALA A N 1
ATOM 854 C CA . ALA A 1 110 ? -14.740 -5.506 3.681 1.00 97.25 110 ALA A CA 1
ATOM 855 C C . ALA A 1 110 ? -13.515 -4.955 4.429 1.00 97.25 110 ALA A C 1
ATOM 857 O O . ALA A 1 110 ? -13.145 -5.498 5.468 1.00 97.25 110 ALA A O 1
ATOM 858 N N . LEU A 1 111 ? -12.931 -3.841 3.969 1.00 97.12 111 LEU A N 1
ATOM 859 C CA . LEU A 1 111 ? -11.826 -3.171 4.662 1.00 97.12 111 LEU A CA 1
ATOM 860 C C . LEU A 1 111 ? -12.229 -2.725 6.074 1.00 97.12 111 LEU A C 1
ATOM 862 O O . LEU A 1 111 ? -11.492 -2.979 7.023 1.00 97.12 111 LEU A O 1
ATOM 866 N N . LYS A 1 112 ? -13.393 -2.080 6.225 1.00 94.81 112 LYS A N 1
ATOM 867 C CA . LYS A 1 112 ? -13.893 -1.599 7.528 1.00 94.81 112 LYS A CA 1
ATOM 868 C C . LYS A 1 112 ? -14.276 -2.733 8.487 1.00 94.81 112 LYS A C 1
ATOM 870 O O . LYS A 1 112 ? -14.348 -2.505 9.691 1.00 94.81 112 LYS A O 1
ATOM 875 N N . GLN A 1 113 ? -14.532 -3.933 7.966 1.00 94.75 113 GLN A N 1
ATOM 876 C CA . GLN A 1 113 ? -14.821 -5.138 8.754 1.00 94.75 113 GLN A CA 1
ATOM 877 C C . GLN A 1 113 ? -13.577 -5.990 9.036 1.00 94.75 113 GLN A C 1
ATOM 879 O O . GLN A 1 113 ? -13.636 -6.913 9.849 1.00 94.75 113 GLN A O 1
ATOM 884 N N . ALA A 1 114 ? -12.460 -5.713 8.364 1.00 95.56 114 ALA A N 1
ATOM 885 C CA . ALA A 1 114 ? -11.250 -6.499 8.495 1.00 95.56 114 ALA A CA 1
ATOM 886 C C . ALA A 1 114 ? -10.565 -6.284 9.850 1.00 95.56 114 ALA A C 1
ATOM 888 O O . ALA A 1 114 ? -10.635 -5.222 10.468 1.00 95.56 114 ALA A O 1
ATOM 889 N N . ASP A 1 115 ? -9.847 -7.310 10.305 1.00 94.69 115 ASP A N 1
ATOM 890 C CA . ASP A 1 115 ? -9.083 -7.222 11.543 1.00 94.69 115 ASP A CA 1
ATOM 891 C C . ASP A 1 115 ? -7.911 -6.242 11.384 1.00 94.69 115 ASP A C 1
ATOM 893 O O . ASP A 1 115 ? -7.049 -6.403 10.513 1.00 94.69 115 ASP A O 1
ATOM 897 N N . ILE A 1 116 ? -7.835 -5.257 12.281 1.00 94.19 116 ILE A N 1
ATOM 898 C CA . ILE A 1 116 ? -6.759 -4.267 12.320 1.00 94.19 116 ILE A CA 1
ATOM 899 C C . ILE A 1 116 ? -5.369 -4.916 12.393 1.00 94.19 116 ILE A C 1
ATOM 901 O O . ILE A 1 116 ? -4.403 -4.363 11.865 1.00 94.19 116 ILE A O 1
ATOM 905 N N . SER A 1 117 ? -5.247 -6.100 13.006 1.00 94.88 117 SER A N 1
ATOM 906 C CA . SER A 1 117 ? -3.984 -6.844 13.063 1.00 94.88 117 SER A CA 1
ATOM 907 C C . SER A 1 117 ? -3.530 -7.309 11.671 1.00 94.88 117 SER A C 1
ATOM 909 O O . SER A 1 117 ? -2.339 -7.250 11.344 1.00 94.88 117 SER A O 1
ATOM 911 N N . SER A 1 118 ? -4.486 -7.679 10.814 1.00 96.25 118 SER A N 1
ATOM 912 C CA . SER A 1 118 ? -4.243 -8.069 9.424 1.00 96.25 118 SER A CA 1
ATOM 913 C C . SER A 1 118 ? -3.821 -6.862 8.590 1.00 96.25 118 SER A C 1
ATOM 915 O O . SER A 1 118 ? -2.834 -6.953 7.857 1.00 96.25 118 SER A O 1
ATOM 917 N N . LEU A 1 119 ? -4.483 -5.708 8.767 1.00 96.69 119 LEU A N 1
ATOM 918 C CA . LEU A 1 119 ? -4.067 -4.457 8.121 1.00 96.69 119 LEU A CA 1
ATOM 919 C C . LEU A 1 119 ? -2.636 -4.084 8.522 1.00 96.69 119 LEU A C 1
ATOM 921 O O . LEU A 1 119 ? -1.794 -3.861 7.654 1.00 96.69 119 LEU A O 1
ATOM 925 N N . LYS A 1 120 ? -2.326 -4.089 9.825 1.00 95.62 120 LYS A N 1
ATOM 926 C CA . LYS A 1 120 ? -0.977 -3.787 10.326 1.00 95.62 120 LYS A CA 1
ATOM 927 C C . LYS A 1 120 ? 0.072 -4.745 9.774 1.00 95.62 120 LYS A C 1
ATOM 929 O O . LYS A 1 120 ? 1.148 -4.302 9.394 1.00 95.62 120 LYS A O 1
ATOM 934 N N . THR A 1 121 ? -0.228 -6.035 9.673 1.00 95.62 121 THR A N 1
ATOM 935 C CA . THR A 1 121 ? 0.718 -7.023 9.128 1.00 95.62 121 THR A CA 1
ATOM 936 C C . THR A 1 121 ? 1.091 -6.722 7.670 1.00 95.62 121 THR A C 1
ATOM 938 O O . THR A 1 121 ? 2.241 -6.900 7.267 1.00 95.62 121 THR A O 1
ATOM 941 N N . ILE A 1 122 ? 0.134 -6.247 6.869 1.00 96.38 122 ILE A N 1
ATOM 942 C CA . ILE A 1 122 ? 0.343 -5.932 5.448 1.00 96.38 122 ILE A CA 1
ATOM 943 C C . ILE A 1 122 ? 1.009 -4.564 5.270 1.00 96.38 122 ILE A C 1
ATOM 945 O O . ILE A 1 122 ? 1.890 -4.410 4.417 1.00 96.38 122 ILE A O 1
ATOM 949 N N . PHE A 1 123 ? 0.588 -3.581 6.065 1.00 97.25 123 PHE A N 1
ATOM 950 C CA . PHE A 1 123 ? 0.921 -2.176 5.864 1.00 97.25 123 PHE A CA 1
ATOM 951 C C . PHE A 1 123 ? 1.999 -1.626 6.793 1.00 97.25 123 PHE A C 1
ATOM 953 O O . PHE A 1 123 ? 2.488 -0.537 6.539 1.00 97.25 123 PHE A O 1
ATOM 960 N N . THR A 1 124 ? 2.405 -2.331 7.847 1.00 95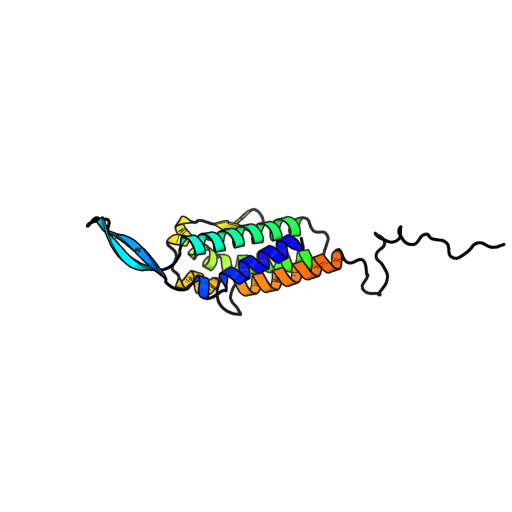.00 124 THR A N 1
ATOM 961 C CA . THR A 1 124 ? 3.371 -1.787 8.813 1.00 95.00 124 THR A CA 1
ATOM 962 C C . THR A 1 124 ? 4.597 -2.669 8.974 1.00 95.00 124 THR A C 1
ATOM 964 O O . THR A 1 124 ? 4.520 -3.896 8.968 1.00 95.00 124 THR A O 1
ATOM 967 N N . GLY A 1 125 ? 5.751 -2.030 9.144 1.00 93.62 125 GLY A N 1
ATOM 968 C CA . GLY A 1 125 ? 7.032 -2.679 9.396 1.00 93.62 125 GLY A CA 1
ATOM 969 C C . GLY A 1 125 ? 7.949 -2.722 8.175 1.00 93.62 125 GLY A C 1
ATOM 970 O O . GLY A 1 125 ? 7.525 -2.678 7.020 1.00 93.62 125 GLY A O 1
ATOM 971 N N . TYR A 1 126 ? 9.252 -2.841 8.443 1.00 85.88 126 TYR A N 1
ATOM 972 C CA . TYR A 1 126 ? 10.322 -2.698 7.448 1.00 85.88 126 TYR A CA 1
ATOM 973 C C . TYR A 1 126 ? 10.261 -3.712 6.291 1.00 85.88 126 TYR A C 1
ATOM 975 O O . TYR A 1 126 ? 10.645 -3.385 5.170 1.00 85.88 126 TYR A O 1
ATOM 983 N N . ASN A 1 127 ? 9.732 -4.916 6.524 1.00 90.81 127 ASN A N 1
ATOM 984 C CA . ASN A 1 127 ? 9.640 -5.986 5.520 1.00 90.81 127 ASN A CA 1
ATOM 985 C C . ASN A 1 127 ? 8.195 -6.309 5.097 1.00 90.81 127 ASN A C 1
ATOM 987 O O . ASN A 1 127 ? 7.946 -7.355 4.481 1.00 90.81 127 ASN A O 1
ATOM 991 N N . SER A 1 128 ? 7.260 -5.431 5.460 1.00 95.69 128 SER A N 1
ATOM 992 C CA . SER A 1 128 ? 5.854 -5.533 5.088 1.00 95.69 128 SER A CA 1
ATOM 993 C C . SER A 1 128 ? 5.669 -5.479 3.574 1.00 95.69 128 SER A C 1
ATOM 995 O O . SER A 1 128 ? 6.586 -5.161 2.806 1.00 95.69 128 SER A O 1
ATOM 997 N N . PHE A 1 129 ? 4.468 -5.825 3.122 1.00 97.12 129 PHE A N 1
ATOM 998 C CA . PHE A 1 129 ? 4.124 -5.694 1.714 1.00 97.12 129 PHE A CA 1
ATOM 999 C C . PHE A 1 129 ? 4.274 -4.233 1.266 1.00 97.12 129 PHE A C 1
ATOM 1001 O O . PHE A 1 129 ? 4.957 -3.959 0.279 1.00 97.12 129 PHE A O 1
ATOM 1008 N N . VAL A 1 130 ? 3.722 -3.285 2.026 1.00 96.75 130 VAL A N 1
ATOM 1009 C CA . VAL A 1 130 ? 3.709 -1.877 1.611 1.00 96.75 130 VAL A CA 1
ATOM 1010 C C . VAL A 1 130 ? 5.095 -1.233 1.628 1.00 96.75 130 VAL A C 1
ATOM 1012 O O . VAL A 1 130 ? 5.409 -0.453 0.729 1.00 96.75 130 VAL A O 1
ATOM 1015 N N . SER A 1 131 ? 5.970 -1.601 2.574 1.00 96.88 131 SER A N 1
ATOM 1016 C CA . SER A 1 131 ? 7.338 -1.068 2.613 1.00 96.88 131 SER A CA 1
ATOM 1017 C C . SER A 1 131 ? 8.137 -1.498 1.380 1.00 96.88 131 SER A C 1
ATOM 1019 O O . SER A 1 131 ? 8.882 -0.708 0.799 1.00 96.88 131 SER A O 1
ATOM 1021 N N . LYS A 1 132 ? 7.929 -2.735 0.917 1.00 96.75 132 LYS A N 1
ATOM 1022 C CA . LYS A 1 132 ? 8.506 -3.251 -0.329 1.00 96.75 132 LYS A CA 1
ATOM 1023 C C . LYS A 1 132 ? 7.971 -2.514 -1.552 1.00 96.75 132 LYS A C 1
ATOM 1025 O O . LYS A 1 132 ? 8.751 -2.215 -2.457 1.00 96.75 132 LYS A O 1
ATOM 1030 N N . ILE A 1 133 ? 6.676 -2.197 -1.579 1.00 97.75 133 ILE A N 1
ATOM 1031 C CA . ILE A 1 133 ? 6.089 -1.377 -2.647 1.00 97.75 133 ILE A CA 1
ATOM 1032 C C . ILE A 1 133 ? 6.702 0.030 -2.646 1.00 97.75 133 ILE A C 1
ATOM 1034 O O . ILE A 1 133 ? 7.159 0.468 -3.698 1.00 97.75 133 ILE A O 1
ATOM 1038 N N . SER A 1 134 ? 6.842 0.687 -1.489 1.00 97.56 134 SER A N 1
ATOM 1039 C CA . SER A 1 134 ? 7.512 1.997 -1.363 1.00 97.56 134 SER A CA 1
ATOM 1040 C C . SER A 1 134 ? 8.955 1.977 -1.901 1.00 97.56 134 SER A C 1
ATOM 1042 O O . SER A 1 134 ? 9.366 2.832 -2.699 1.00 97.56 134 SER A O 1
ATOM 1044 N N . GLN A 1 135 ? 9.728 0.940 -1.559 1.00 95.88 135 GLN A N 1
ATOM 1045 C CA . GLN A 1 135 ? 11.092 0.761 -2.070 1.00 95.88 135 GLN A CA 1
ATOM 1046 C C . GLN A 1 135 ? 11.127 0.611 -3.598 1.00 95.88 135 GLN A C 1
ATOM 1048 O O . GLN A 1 135 ? 12.010 1.159 -4.262 1.00 95.88 135 GLN A O 1
ATOM 1053 N N . LYS A 1 136 ? 10.167 -0.110 -4.188 1.00 94.62 136 LYS A N 1
ATOM 1054 C CA . LYS A 1 136 ? 10.092 -0.255 -5.648 1.00 94.62 136 LYS A CA 1
ATOM 1055 C C . LYS A 1 136 ? 9.567 0.973 -6.354 1.00 94.62 136 LYS A C 1
ATOM 1057 O O . LYS A 1 136 ? 10.100 1.297 -7.410 1.00 94.62 136 LYS A O 1
ATOM 1062 N N . ALA A 1 137 ? 8.631 1.693 -5.754 1.00 95.62 137 ALA A N 1
ATOM 1063 C CA . ALA A 1 137 ? 8.188 2.988 -6.239 1.00 95.62 137 ALA A CA 1
ATOM 1064 C C . ALA A 1 137 ? 9.380 3.961 -6.342 1.00 95.62 137 ALA A C 1
ATOM 1066 O O . ALA A 1 137 ? 9.598 4.574 -7.384 1.00 95.62 137 ALA A O 1
ATOM 1067 N N . THR A 1 138 ? 10.268 3.970 -5.341 1.00 95.69 138 THR A N 1
ATOM 1068 C CA . THR A 1 138 ? 11.542 4.716 -5.399 1.00 95.69 138 THR A CA 1
ATOM 1069 C C . THR A 1 138 ? 12.423 4.265 -6.575 1.00 95.69 138 THR A C 1
ATOM 1071 O O . THR A 1 138 ? 12.970 5.087 -7.311 1.00 95.69 138 THR A O 1
ATOM 1074 N N . GLY A 1 139 ? 12.546 2.952 -6.797 1.00 92.56 139 GLY A N 1
ATOM 1075 C CA . GLY A 1 139 ? 13.289 2.391 -7.931 1.00 92.56 139 GLY A CA 1
ATOM 1076 C C . GLY A 1 139 ? 12.728 2.807 -9.296 1.00 92.56 139 GLY A C 1
ATOM 1077 O O . GLY A 1 139 ? 13.500 3.150 -10.194 1.00 92.56 139 GLY A O 1
ATOM 1078 N N . ILE A 1 140 ? 11.400 2.827 -9.436 1.00 91.94 140 ILE A N 1
ATOM 1079 C CA . ILE A 1 140 ? 10.693 3.286 -10.638 1.00 91.94 140 ILE A CA 1
ATOM 1080 C C . ILE A 1 140 ? 10.919 4.781 -10.851 1.00 91.94 140 ILE A C 1
ATOM 1082 O O . ILE A 1 140 ? 11.290 5.175 -11.954 1.00 91.94 140 ILE A O 1
ATOM 1086 N N . SER A 1 141 ? 10.757 5.598 -9.808 1.00 92.31 141 SER A N 1
ATOM 1087 C CA . SER A 1 141 ? 10.984 7.046 -9.866 1.00 92.31 141 SER A CA 1
ATOM 1088 C C . SER A 1 141 ? 12.402 7.366 -10.345 1.00 92.31 141 SER A C 1
ATOM 1090 O O . SER A 1 141 ? 12.590 8.106 -11.313 1.00 92.31 141 SER A O 1
ATOM 1092 N N . ASN A 1 142 ? 13.407 6.697 -9.773 1.00 90.75 142 ASN A N 1
ATOM 1093 C CA . ASN A 1 142 ? 14.803 6.854 -10.179 1.00 90.75 142 ASN A CA 1
ATOM 1094 C C . ASN A 1 142 ? 15.059 6.383 -11.618 1.00 90.75 142 ASN A C 1
ATOM 1096 O O . ASN A 1 142 ? 15.801 7.033 -12.353 1.00 90.75 142 ASN A O 1
ATOM 1100 N N . ALA A 1 143 ? 14.465 5.261 -12.035 1.00 88.88 143 ALA A N 1
ATOM 1101 C CA . ALA A 1 143 ? 14.591 4.762 -13.404 1.00 88.88 143 ALA A CA 1
ATOM 1102 C C . ALA A 1 143 ? 13.956 5.717 -14.422 1.00 88.88 143 ALA A C 1
ATOM 1104 O O . ALA A 1 143 ? 14.557 6.002 -15.455 1.00 88.88 143 ALA A O 1
ATOM 1105 N N . ALA A 1 144 ? 12.777 6.249 -14.106 1.00 86.88 144 ALA A N 1
ATOM 1106 C CA . ALA A 1 144 ? 12.091 7.235 -14.927 1.00 86.88 144 ALA A CA 1
ATOM 1107 C C . ALA A 1 144 ? 12.894 8.535 -15.028 1.00 86.88 144 ALA A C 1
ATOM 1109 O O . ALA A 1 144 ? 13.055 9.061 -16.122 1.00 86.88 144 ALA A O 1
ATOM 1110 N N . ASN A 1 145 ? 13.467 8.997 -13.912 1.00 86.50 145 ASN A N 1
ATOM 1111 C CA . ASN A 1 145 ? 14.307 10.190 -13.890 1.00 86.50 145 ASN A CA 1
ATOM 1112 C C . ASN A 1 145 ? 15.576 10.026 -14.741 1.00 86.50 145 ASN A C 1
ATOM 1114 O O . ASN A 1 145 ? 15.963 10.950 -15.447 1.00 86.50 145 ASN A O 1
ATOM 1118 N N . ARG A 1 146 ? 16.210 8.842 -14.720 1.00 83.19 146 ARG A N 1
ATOM 1119 C CA . ARG A 1 146 ? 17.351 8.536 -15.603 1.00 83.19 146 ARG A CA 1
ATOM 1120 C C . ARG A 1 146 ? 16.948 8.469 -17.072 1.00 83.19 146 ARG A C 1
ATOM 1122 O O . ARG A 1 146 ? 17.709 8.913 -17.918 1.00 83.19 146 ARG A O 1
ATOM 1129 N N . ALA A 1 147 ? 15.769 7.931 -17.374 1.00 76.75 147 ALA A N 1
ATOM 1130 C CA . ALA A 1 147 ? 15.259 7.881 -18.740 1.00 76.75 147 ALA A CA 1
ATOM 1131 C C . ALA A 1 147 ? 14.929 9.277 -19.300 1.00 76.75 147 ALA A C 1
ATOM 1133 O O . ALA A 1 147 ? 15.024 9.476 -20.506 1.00 76.75 147 ALA A O 1
ATOM 1134 N N . SER A 1 148 ? 14.572 10.235 -18.436 1.00 68.12 148 SER A N 1
ATOM 1135 C CA . SER A 1 148 ? 14.382 11.644 -18.802 1.00 68.12 148 SER A CA 1
ATOM 1136 C C . SER A 1 148 ? 15.654 12.493 -18.721 1.00 68.12 148 SER A C 1
ATOM 1138 O O . SER A 1 148 ? 15.646 13.628 -19.187 1.00 68.12 148 SER A O 1
ATOM 1140 N N . ALA A 1 149 ? 16.722 11.998 -18.089 1.00 60.62 149 ALA A N 1
ATOM 1141 C CA . ALA A 1 149 ? 17.941 12.767 -17.882 1.00 60.62 149 ALA A CA 1
ATOM 1142 C C . ALA A 1 149 ? 18.700 12.949 -19.198 1.00 60.62 149 ALA A C 1
ATOM 1144 O O . ALA A 1 149 ? 18.947 12.000 -19.941 1.00 60.62 149 ALA A O 1
ATOM 1145 N N . THR A 1 150 ? 19.145 14.179 -19.434 1.00 54.12 150 THR A N 1
ATOM 1146 C CA . THR A 1 150 ? 19.870 14.598 -20.632 1.00 54.12 150 THR A CA 1
ATOM 1147 C C . THR A 1 150 ? 21.281 14.031 -20.722 1.00 54.12 150 THR A C 1
ATOM 1149 O O . THR A 1 150 ? 22.025 14.495 -21.560 1.00 54.12 150 THR A O 1
ATOM 1152 N N . TYR A 1 151 ? 21.701 13.078 -19.893 1.00 46.53 151 TYR A N 1
ATOM 1153 C CA . TYR A 1 151 ? 23.054 12.523 -19.920 1.00 46.53 151 TYR A CA 1
ATOM 1154 C C . TYR A 1 151 ? 23.003 11.010 -20.068 1.00 46.53 151 TYR A C 1
ATOM 1156 O O . TYR A 1 151 ? 22.311 10.317 -19.324 1.00 46.53 151 TYR A O 1
ATOM 1164 N N . THR A 1 152 ? 23.753 10.487 -21.033 1.00 56.34 152 THR A N 1
ATOM 1165 C CA . THR A 1 152 ? 23.950 9.045 -21.171 1.00 56.34 152 THR A CA 1
ATOM 1166 C C . THR A 1 152 ? 24.948 8.545 -20.121 1.00 56.34 152 THR A C 1
ATOM 1168 O O . THR A 1 152 ? 25.730 9.322 -19.571 1.00 56.34 152 THR A O 1
ATOM 1171 N N . ASN A 1 153 ? 24.981 7.230 -19.881 1.00 50.97 153 ASN A N 1
ATOM 1172 C CA . ASN A 1 153 ? 25.955 6.583 -18.985 1.00 50.97 153 ASN A CA 1
ATOM 1173 C C . ASN A 1 153 ? 27.437 6.866 -19.331 1.00 50.97 153 ASN A C 1
ATOM 1175 O O . ASN A 1 153 ? 28.304 6.530 -18.533 1.00 50.97 153 ASN A O 1
ATOM 1179 N N . ASN A 1 154 ? 27.727 7.490 -20.479 1.00 54.41 154 ASN A N 1
ATOM 1180 C CA . ASN A 1 154 ? 29.070 7.888 -20.903 1.00 54.41 154 ASN A CA 1
ATOM 1181 C C . ASN A 1 154 ? 29.352 9.396 -20.723 1.00 54.41 154 ASN A C 1
ATOM 1183 O O . ASN A 1 154 ? 30.294 9.910 -21.318 1.00 54.41 154 ASN A O 1
ATOM 1187 N N . GLY A 1 155 ? 28.542 10.129 -19.950 1.00 53.22 155 GLY A N 1
ATOM 1188 C CA . GLY A 1 155 ? 28.775 11.555 -19.671 1.00 53.22 155 GLY A CA 1
ATOM 1189 C C . GLY A 1 155 ? 28.498 12.496 -20.850 1.00 53.22 155 GLY A C 1
ATOM 1190 O O . GLY A 1 155 ? 28.832 13.674 -20.786 1.00 53.22 155 GLY A O 1
ATOM 1191 N N . THR A 1 156 ? 27.873 12.005 -21.922 1.00 54.22 156 THR A N 1
ATOM 1192 C CA . THR A 1 156 ? 27.477 12.815 -23.083 1.00 54.22 156 THR A CA 1
ATOM 1193 C C . THR A 1 156 ? 26.015 13.232 -23.009 1.00 54.22 156 THR A C 1
ATOM 1195 O O . THR A 1 156 ? 25.173 12.470 -22.527 1.00 54.22 156 THR A O 1
ATOM 1198 N N . TYR A 1 157 ? 25.712 14.425 -23.528 1.00 47.66 157 TYR A N 1
ATOM 1199 C CA . TYR A 1 157 ? 24.347 14.936 -23.587 1.00 47.66 157 TYR A CA 1
ATOM 1200 C C . TYR A 1 157 ? 23.456 14.098 -24.531 1.00 47.66 157 TYR A C 1
ATOM 1202 O O . TYR A 1 157 ? 23.872 13.680 -25.613 1.00 47.66 157 TYR A O 1
ATOM 1210 N N . SER A 1 158 ? 22.214 13.839 -24.124 1.00 54.94 158 SER A N 1
ATOM 1211 C CA . SER A 1 158 ? 21.198 13.090 -24.856 1.00 54.94 158 SER A CA 1
ATOM 1212 C C . SER A 1 158 ? 20.700 13.916 -26.041 1.00 54.94 158 SER A C 1
ATOM 1214 O O . SER A 1 158 ? 20.501 15.127 -25.928 1.00 54.94 158 SER A O 1
ATOM 1216 N N . LYS A 1 159 ? 20.475 13.258 -27.182 1.00 50.03 159 LYS A N 1
ATOM 1217 C CA . LYS A 1 159 ? 20.213 13.911 -28.476 1.00 50.03 159 LYS A CA 1
ATOM 1218 C C . LYS A 1 159 ? 18.977 14.818 -28.513 1.00 50.03 159 LYS A C 1
ATOM 1220 O O . LYS A 1 159 ? 18.904 15.663 -29.400 1.00 50.03 159 LYS A O 1
ATOM 1225 N N . THR A 1 160 ? 18.055 14.697 -27.564 1.00 53.41 160 THR A N 1
ATOM 1226 C CA . THR A 1 160 ? 16.870 15.560 -27.442 1.00 53.41 160 THR A CA 1
ATOM 1227 C C . THR A 1 160 ? 17.188 17.020 -27.109 1.00 53.41 160 THR A C 1
ATOM 1229 O O . THR A 1 160 ? 16.318 17.855 -27.307 1.00 53.41 160 THR A O 1
ATOM 1232 N N . ASP A 1 161 ? 18.418 17.337 -26.688 1.00 45.72 161 ASP A N 1
ATOM 1233 C CA . ASP A 1 161 ? 18.863 18.714 -26.401 1.00 45.72 161 ASP A CA 1
ATOM 1234 C C . ASP A 1 161 ? 20.015 19.186 -27.313 1.00 45.72 161 ASP A C 1
ATOM 1236 O O . ASP A 1 161 ? 20.528 20.297 -27.206 1.00 45.72 161 ASP A O 1
ATOM 1240 N N . SER A 1 162 ? 20.417 18.348 -28.278 1.00 46.97 162 SER A N 1
ATOM 1241 C CA . SER A 1 162 ? 21.501 18.671 -29.222 1.00 46.97 162 SER A CA 1
ATOM 1242 C C . SER A 1 162 ? 21.158 19.792 -30.216 1.00 46.97 162 SER A C 1
ATOM 1244 O O . SER A 1 162 ? 22.013 20.204 -30.995 1.00 46.97 162 SER A O 1
ATOM 1246 N N . SER A 1 163 ? 19.931 20.325 -30.175 1.00 52.47 163 SER A N 1
ATOM 1247 C CA . SER A 1 163 ? 19.532 21.515 -30.932 1.00 52.47 163 SER A CA 1
ATOM 1248 C C . SER A 1 163 ? 19.863 22.839 -30.233 1.00 52.47 163 SER A C 1
ATOM 1250 O O . SER A 1 163 ? 19.759 23.879 -30.878 1.00 52.47 163 SER A O 1
ATOM 1252 N N . LEU A 1 164 ? 20.259 22.840 -28.950 1.00 52.62 164 LEU A N 1
ATOM 1253 C CA . LEU A 1 164 ? 20.592 24.072 -28.213 1.00 52.62 164 LEU A CA 1
ATOM 1254 C C . LEU A 1 164 ? 22.076 24.466 -28.275 1.00 52.62 164 LEU A C 1
ATOM 1256 O O . LEU A 1 164 ? 22.434 25.557 -27.839 1.00 52.62 164 LEU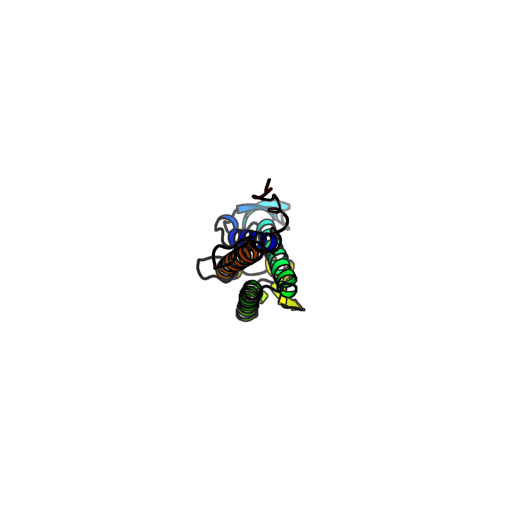 A O 1
ATOM 1260 N N . THR A 1 165 ? 22.939 23.648 -28.881 1.00 54.38 165 THR A N 1
ATOM 1261 C CA . THR A 1 165 ? 24.362 23.967 -29.095 1.00 54.38 165 THR A CA 1
ATOM 1262 C C . THR A 1 165 ? 24.716 24.008 -30.581 1.00 54.38 165 THR A C 1
ATOM 1264 O O . THR A 1 165 ? 25.679 23.406 -31.044 1.00 54.38 165 THR A O 1
ATOM 1267 N N . SER A 1 166 ? 23.942 24.770 -31.356 1.00 49.00 166 SER A N 1
ATOM 1268 C CA . SER A 1 166 ? 24.376 25.266 -32.667 1.00 49.00 166 SER A CA 1
ATOM 1269 C C . SER A 1 166 ? 24.627 26.772 -32.600 1.00 49.00 166 SER A C 1
ATOM 1271 O O . SER A 1 166 ? 23.951 27.574 -33.238 1.00 49.00 166 SER A O 1
ATOM 1273 N N . SER A 1 167 ? 25.618 27.186 -31.816 1.00 47.19 167 SER A N 1
ATOM 1274 C CA . SER A 1 167 ? 26.279 28.470 -32.038 1.00 47.19 167 SER A CA 1
ATOM 1275 C C . SER A 1 167 ? 27.735 28.190 -32.387 1.00 47.19 167 SER A C 1
ATOM 1277 O O . SER A 1 167 ? 28.572 27.868 -31.552 1.00 47.19 167 SER A O 1
ATOM 1279 N N . LYS A 1 168 ? 27.975 28.226 -33.698 1.00 43.72 168 LYS A N 1
ATOM 1280 C CA . LYS A 1 168 ? 29.258 28.096 -34.388 1.00 43.72 168 LYS A CA 1
ATOM 1281 C C . LYS A 1 168 ? 30.398 28.764 -33.607 1.00 43.72 168 LYS A C 1
ATOM 1283 O O . LYS A 1 168 ? 30.402 29.985 -33.476 1.00 43.72 168 LYS A O 1
ATOM 1288 N N . ILE A 1 169 ? 31.388 27.978 -33.186 1.00 46.72 169 ILE A N 1
ATOM 1289 C CA . ILE A 1 169 ? 32.743 28.468 -32.898 1.00 46.72 169 ILE A CA 1
ATOM 1290 C C . ILE A 1 169 ? 33.563 28.263 -34.172 1.00 46.72 169 ILE A C 1
ATOM 1292 O O . ILE A 1 169 ? 34.456 27.434 -34.207 1.00 46.72 169 ILE A O 1
ATOM 1296 N N . ASP A 1 170 ? 33.156 28.911 -35.259 1.00 41.56 170 ASP A N 1
ATOM 1297 C CA . ASP A 1 170 ? 34.098 29.337 -36.290 1.00 41.56 170 ASP A CA 1
ATOM 1298 C C . ASP A 1 170 ? 33.400 30.251 -37.296 1.00 41.56 170 ASP A C 1
ATOM 1300 O O . ASP A 1 170 ? 32.326 29.945 -37.831 1.00 41.56 170 ASP A O 1
ATOM 1304 N N . LYS A 1 171 ? 34.034 31.387 -37.546 1.00 35.75 171 LYS A N 1
ATOM 1305 C CA . LYS A 1 171 ? 33.917 32.136 -38.789 1.00 35.75 171 LYS A CA 1
ATOM 1306 C C . LYS A 1 171 ? 35.348 32.516 -39.145 1.00 35.75 171 LYS A C 1
ATOM 1308 O O . LYS A 1 171 ? 35.848 33.513 -38.633 1.00 35.75 171 LYS A O 1
ATOM 1313 N N . GLU A 1 172 ? 35.978 31.725 -40.009 1.00 37.12 172 GLU A N 1
ATOM 1314 C CA . GLU A 1 172 ? 37.030 32.241 -40.885 1.00 37.12 172 GLU A CA 1
ATOM 1315 C C . GLU A 1 172 ? 36.473 33.479 -41.606 1.00 37.12 172 GLU A C 1
ATOM 1317 O O . GLU A 1 172 ? 35.429 33.379 -42.259 1.00 37.12 172 GLU A O 1
ATOM 1322 N N . VAL A 1 173 ? 37.069 34.656 -41.378 1.00 40.81 173 VAL A N 1
ATOM 1323 C CA . VAL A 1 173 ? 38.068 35.295 -42.266 1.00 40.81 173 VAL A CA 1
ATOM 1324 C C . VAL A 1 173 ? 38.898 36.296 -41.465 1.00 40.81 173 VAL A C 1
ATOM 1326 O O . VAL A 1 173 ? 38.292 37.041 -40.663 1.00 40.81 173 VAL A O 1
#

pLDDT: mean 85.36, std 17.43, range [35.75, 98.69]

Radius of gyration: 22.6 Å; chains: 1; bounding box: 68×49×67 Å

Foldseek 3Di:
DLVLLVQLLVLLVVLQDCVQVAWDQDFDQDPPPRDTDRDGGGPLVSNLVSVVSNLVSLQVLLVVLVVDPQPQSVVLNVVLLVLCVVCQVLCVLQQWHQDPSSGIDGDSPSNSVHDSVSSCQQRHDCPHSSVSSSVSSVSNSVSVVQVVDLADPVRDGNPVCVVVPPDDPDDDD

Sequence (173 aa):
MKTSADSLKKSADALNDSSLWEKKKIKKKDEKTGEEIAVEDYDWDKITKAVKSFVEDYNDVVREAGESNTKDVLRNASWMTGMTDKNSNMLAKIGITIGKGNKLELDEGALKQADISSLKTIFTGYNSFVSKISQKATGISNAANRASATYTNNGTYSKTDSSLTSSKIDKEV

Organism: NCBI:txid360807

Secondary structure (DSSP, 8-state):
-HHHHHHHHHHHHHHH-GGGG--EEEEEE-TTT--EEEEEE--HHHHHHHHHHHHHHHHHHHHHHHT---HHHHHHHHHHHHHHHHTHHHHHTTTEEE-GGG-EEE-HHHHHHS-HHHHHHHHSSTTSHHHHHHHHHHHHHHHHHHHH-SB-TTSPBPGGGTTS----S----